Protein AF-A0A932U163-F1 (afdb_monomer_lite)

Foldseek 3Di:
DDDPPDQQQKDAQVVVCVPFNDQPVPDPPCVPDPGPGPVSVCVVVVQWDWDDDCVNVVDHIMIGGPPVCRCVVCVVVVHDD

Structure (mmCIF, N/CA/C/O backbone):
data_AF-A0A932U163-F1
#
_entry.id   AF-A0A932U163-F1
#
loop_
_atom_site.group_PDB
_atom_site.id
_atom_site.type_symbol
_atom_site.label_atom_id
_atom_site.label_alt_id
_atom_site.label_comp_id
_atom_site.label_asym_id
_atom_site.label_entity_id
_atom_site.label_seq_id
_atom_site.pdbx_PDB_ins_code
_atom_site.Cartn_x
_atom_site.Cartn_y
_atom_site.Cartn_z
_atom_site.occupancy
_atom_site.B_iso_or_equiv
_atom_site.auth_seq_id
_atom_site.auth_comp_id
_atom_site.auth_asym_id
_atom_site.auth_atom_id
_atom_site.pdbx_PDB_model_num
ATOM 1 N N . MET A 1 1 ? 23.460 0.688 -11.781 1.00 34.91 1 MET A N 1
ATOM 2 C CA . MET A 1 1 ? 22.148 0.077 -11.469 1.00 34.91 1 MET A CA 1
ATOM 3 C C . MET A 1 1 ? 21.148 1.203 -11.244 1.00 34.91 1 MET A C 1
ATOM 5 O O . MET A 1 1 ? 21.089 1.761 -10.157 1.00 34.91 1 MET A O 1
ATOM 9 N N . SER A 1 2 ? 20.467 1.626 -12.311 1.00 36.16 2 SER A N 1
ATOM 10 C CA . SER A 1 2 ? 19.492 2.721 -12.275 1.00 36.16 2 SER A CA 1
ATOM 11 C C . SER A 1 2 ? 18.180 2.189 -11.701 1.00 36.16 2 SER A C 1
ATOM 13 O O . SER A 1 2 ? 17.453 1.460 -12.371 1.00 36.16 2 SER A O 1
ATOM 15 N N . GLY A 1 3 ? 17.919 2.467 -10.424 1.00 35.78 3 GLY A N 1
ATOM 16 C CA . GLY A 1 3 ? 16.631 2.168 -9.809 1.00 35.78 3 GLY A CA 1
ATOM 17 C C . GLY A 1 3 ? 15.589 3.136 -10.353 1.00 35.78 3 GLY A C 1
ATOM 18 O O . GLY A 1 3 ? 15.609 4.309 -9.983 1.00 35.78 3 GLY A O 1
ATOM 19 N N . GLN A 1 4 ? 14.697 2.652 -11.221 1.00 39.25 4 GLN A N 1
ATOM 20 C CA . GLN A 1 4 ? 13.523 3.393 -11.680 1.00 39.25 4 GLN A CA 1
ATOM 21 C C . GLN A 1 4 ? 12.732 3.915 -10.472 1.00 39.25 4 GLN A C 1
ATOM 23 O O . GLN A 1 4 ? 11.995 3.189 -9.807 1.00 39.25 4 GLN A O 1
ATOM 28 N N . ARG A 1 5 ? 12.899 5.206 -10.183 1.00 45.72 5 ARG A N 1
ATOM 29 C CA . ARG A 1 5 ? 12.076 5.979 -9.254 1.00 45.72 5 ARG A CA 1
ATOM 30 C C . ARG A 1 5 ? 11.041 6.759 -10.057 1.00 45.72 5 ARG A C 1
ATOM 32 O O . ARG A 1 5 ? 11.198 7.961 -10.217 1.00 45.72 5 ARG A O 1
ATOM 39 N N . SER A 1 6 ? 10.040 6.077 -10.612 1.00 42.81 6 SER A N 1
ATOM 40 C CA . SER A 1 6 ? 8.763 6.637 -11.110 1.00 42.81 6 SER A CA 1
ATOM 41 C C . SER A 1 6 ? 8.004 5.548 -11.887 1.00 42.81 6 SER A C 1
ATOM 43 O O . SER A 1 6 ? 8.581 4.899 -12.746 1.00 42.81 6 SER A O 1
ATOM 45 N N . GLY A 1 7 ? 6.728 5.303 -11.572 1.00 44.44 7 GLY A N 1
ATOM 46 C CA . GLY A 1 7 ? 5.795 4.575 -12.457 1.00 44.44 7 GLY A CA 1
ATOM 47 C C . GLY A 1 7 ? 5.432 3.125 -12.100 1.00 44.44 7 GLY A C 1
ATOM 48 O O . GLY A 1 7 ? 4.337 2.680 -12.410 1.00 44.44 7 GLY A O 1
ATOM 49 N N . GLY A 1 8 ? 6.269 2.380 -11.375 1.00 61.09 8 GLY A N 1
ATOM 50 C CA . GLY A 1 8 ? 6.046 0.939 -11.151 1.00 61.09 8 GLY A CA 1
ATOM 51 C C . GLY A 1 8 ? 5.024 0.553 -10.072 1.00 61.09 8 GLY A C 1
ATOM 52 O O . GLY A 1 8 ? 5.022 -0.596 -9.651 1.00 61.09 8 GLY A O 1
ATOM 53 N N . GLY A 1 9 ? 4.220 1.480 -9.543 1.00 77.81 9 GLY A N 1
ATOM 54 C CA . GLY A 1 9 ? 3.236 1.186 -8.491 1.00 77.81 9 GLY A CA 1
ATOM 55 C C . GLY A 1 9 ? 3.813 0.794 -7.119 1.00 77.81 9 GLY A C 1
ATOM 56 O O . GLY A 1 9 ? 3.052 0.381 -6.254 1.00 77.81 9 GLY A O 1
ATOM 57 N N . ILE A 1 10 ? 5.126 0.905 -6.885 1.00 87.31 10 ILE A N 1
ATOM 58 C CA . ILE A 1 10 ? 5.768 0.504 -5.619 1.00 87.31 10 ILE A CA 1
ATOM 59 C C . ILE A 1 10 ? 6.283 1.728 -4.855 1.00 87.31 10 ILE A C 1
ATOM 61 O O . ILE A 1 10 ? 6.893 2.619 -5.443 1.00 87.31 10 ILE A O 1
ATOM 65 N N . ASN A 1 11 ? 6.066 1.775 -3.537 1.00 88.75 11 ASN A N 1
ATOM 66 C CA . ASN A 1 11 ? 6.487 2.887 -2.681 1.00 88.75 11 ASN A CA 1
ATOM 67 C C . ASN A 1 11 ? 6.916 2.405 -1.277 1.00 88.75 11 ASN A C 1
ATOM 69 O O . ASN A 1 11 ? 6.201 1.609 -0.669 1.00 88.75 11 ASN A O 1
ATOM 73 N N . PRO A 1 12 ? 8.044 2.866 -0.702 1.00 91.69 12 PRO A N 1
ATOM 74 C CA . PRO A 1 12 ? 8.377 2.573 0.693 1.00 91.69 12 PRO A CA 1
ATOM 75 C C . PRO A 1 12 ? 7.298 3.067 1.673 1.00 91.69 12 PRO A C 1
ATOM 77 O O . PRO A 1 12 ? 6.901 4.232 1.637 1.00 91.69 12 PRO A O 1
ATOM 80 N N . ARG A 1 13 ? 6.888 2.234 2.642 1.00 91.94 13 ARG A N 1
ATOM 81 C CA . ARG A 1 13 ? 5.848 2.596 3.632 1.00 91.94 13 ARG A CA 1
ATOM 82 C C . ARG A 1 13 ? 6.164 3.865 4.408 1.00 91.94 13 ARG A C 1
ATOM 84 O O . ARG A 1 13 ? 5.270 4.668 4.644 1.00 91.94 13 ARG A O 1
ATOM 91 N N . GLN A 1 14 ? 7.427 4.080 4.775 1.00 90.38 14 GLN A N 1
ATOM 92 C CA . GLN A 1 14 ? 7.819 5.314 5.459 1.00 90.38 14 GLN A CA 1
ATOM 93 C C . GLN A 1 14 ? 7.656 6.559 4.581 1.00 90.38 14 GLN A C 1
ATOM 95 O O . GLN A 1 14 ? 7.281 7.605 5.097 1.00 90.38 14 GLN A O 1
ATOM 100 N N . ALA A 1 15 ? 7.949 6.473 3.282 1.00 90.38 15 ALA A N 1
ATOM 101 C CA . ALA A 1 15 ? 7.794 7.610 2.379 1.00 90.38 15 ALA A CA 1
ATOM 102 C C . ALA A 1 15 ? 6.309 7.947 2.180 1.00 90.38 15 ALA A C 1
ATOM 104 O O . ALA A 1 15 ? 5.935 9.115 2.241 1.00 90.38 15 ALA A O 1
ATOM 105 N N . PHE A 1 16 ? 5.460 6.924 2.046 1.00 91.69 16 PHE A N 1
ATOM 106 C CA . PHE A 1 16 ? 4.008 7.095 2.030 1.00 91.69 16 PHE A CA 1
ATOM 107 C C . PHE A 1 16 ? 3.490 7.738 3.325 1.00 91.69 16 PHE A C 1
ATOM 109 O O . PHE A 1 16 ? 2.762 8.727 3.269 1.00 91.69 16 PHE A O 1
ATOM 116 N N . ALA A 1 17 ? 3.916 7.230 4.487 1.00 92.44 17 ALA A N 1
ATOM 117 C CA . ALA A 1 17 ? 3.442 7.710 5.782 1.00 92.44 17 ALA A CA 1
ATOM 118 C C . ALA A 1 17 ? 3.807 9.177 6.055 1.00 92.44 17 ALA A C 1
ATOM 120 O O . ALA A 1 17 ? 2.994 9.928 6.583 1.00 92.44 17 ALA A O 1
ATOM 121 N N . ARG A 1 18 ? 4.997 9.625 5.627 1.00 92.75 18 ARG A N 1
ATOM 122 C CA . ARG A 1 18 ? 5.395 11.043 5.729 1.00 92.75 18 ARG A CA 1
ATOM 123 C C . ARG A 1 18 ? 4.473 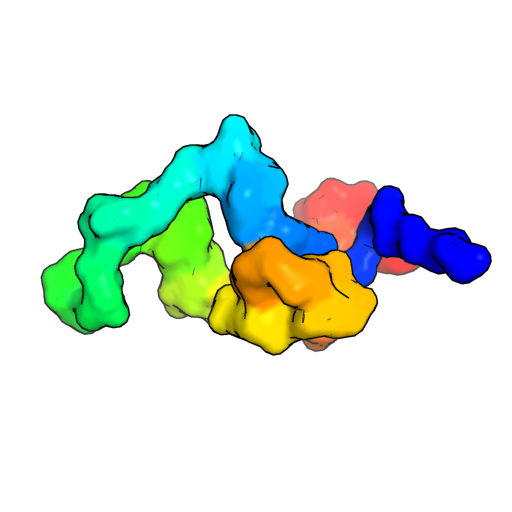11.980 4.948 1.00 92.75 18 ARG A C 1
ATOM 125 O O . ARG A 1 18 ? 4.375 13.146 5.308 1.00 92.75 18 ARG A O 1
ATOM 132 N N . LYS A 1 19 ? 3.838 11.494 3.877 1.00 92.31 19 LYS A N 1
ATOM 133 C CA . LYS A 1 19 ? 2.968 12.301 3.015 1.00 92.31 19 LYS A CA 1
ATOM 134 C C . LYS A 1 19 ? 1.488 12.204 3.395 1.00 92.31 19 LYS A C 1
ATOM 136 O O . LYS A 1 19 ? 0.779 13.194 3.274 1.00 92.31 19 LYS A O 1
ATOM 141 N N . TYR A 1 20 ? 1.024 11.029 3.820 1.00 91.81 20 TYR A N 1
ATOM 142 C CA . TYR A 1 20 ? -0.408 10.734 3.976 1.00 91.81 20 TYR A CA 1
ATOM 143 C C . TYR A 1 20 ? -0.817 10.281 5.388 1.00 91.81 20 TYR A C 1
ATOM 145 O O . TYR A 1 20 ? -1.977 9.924 5.591 1.00 91.81 20 TYR A O 1
ATOM 153 N N . GLY A 1 21 ? 0.109 10.294 6.351 1.00 91.69 21 GLY A N 1
ATOM 154 C CA . GLY A 1 21 ? -0.104 9.781 7.706 1.00 91.69 21 GLY A CA 1
ATOM 155 C C . GLY A 1 21 ? 0.171 8.279 7.834 1.00 91.69 21 GLY A C 1
ATOM 156 O O . GLY A 1 21 ? 0.310 7.565 6.837 1.00 91.69 21 GLY A O 1
ATOM 157 N N . ASP A 1 22 ? 0.293 7.802 9.074 1.00 89.50 22 ASP A N 1
ATOM 158 C CA . ASP A 1 22 ? 0.456 6.378 9.380 1.00 89.50 22 ASP A CA 1
ATOM 159 C C . ASP A 1 22 ? -0.897 5.671 9.621 1.00 89.50 22 ASP A C 1
ATOM 161 O O . ASP A 1 22 ? -1.955 6.297 9.605 1.00 89.50 22 ASP A O 1
ATOM 165 N N . ASP A 1 23 ? -0.867 4.345 9.754 1.00 88.25 23 ASP A N 1
ATOM 166 C CA . ASP A 1 23 ? -2.024 3.466 9.983 1.00 88.25 23 ASP A CA 1
ATOM 167 C C . ASP A 1 23 ? -2.042 2.894 11.411 1.00 88.25 23 ASP A C 1
ATOM 169 O O . ASP A 1 23 ? -2.615 1.833 11.640 1.00 88.25 23 ASP A O 1
ATOM 173 N N . ARG A 1 24 ? -1.395 3.553 12.386 1.00 85.75 24 ARG A N 1
ATOM 174 C CA . ARG A 1 24 ? -1.276 3.017 13.758 1.00 85.75 24 ARG A CA 1
ATOM 175 C C . ARG A 1 24 ? -2.607 2.916 14.497 1.00 85.75 24 ARG A C 1
ATOM 177 O O . ARG A 1 24 ? -2.741 2.065 15.369 1.00 85.75 24 ARG A O 1
ATOM 184 N N . GLU A 1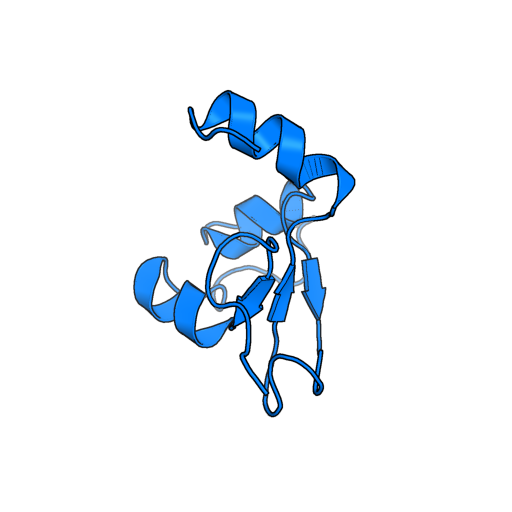 25 ? -3.551 3.792 14.171 1.00 81.50 25 GLU A N 1
ATOM 185 C CA . GLU A 1 25 ? -4.889 3.808 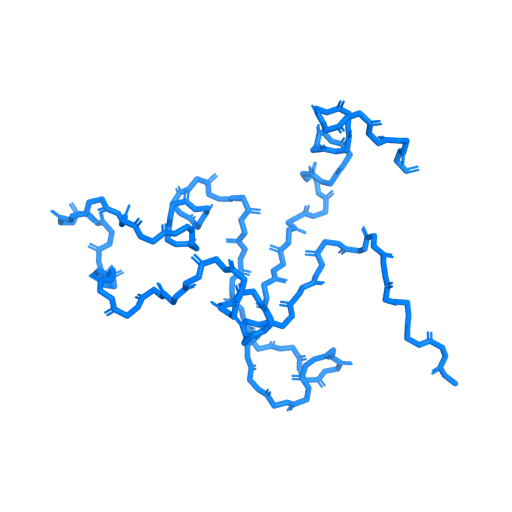14.769 1.00 81.50 25 GLU A CA 1
ATOM 186 C C . GLU A 1 25 ? -5.867 2.853 14.070 1.00 81.50 25 GLU A C 1
ATOM 188 O O . GLU A 1 25 ? -6.975 2.643 14.563 1.00 81.50 25 GLU A O 1
ATOM 193 N N . ASP A 1 26 ? -5.483 2.266 12.931 1.00 83.94 26 ASP A N 1
ATOM 194 C CA . ASP A 1 26 ? -6.331 1.299 12.246 1.00 83.94 26 ASP A CA 1
ATOM 195 C C . ASP A 1 26 ? -6.247 -0.057 12.957 1.00 83.94 26 ASP A C 1
ATOM 197 O O . ASP A 1 26 ? -5.170 -0.625 13.160 1.00 83.94 26 ASP A O 1
ATOM 201 N N . SER A 1 27 ? -7.406 -0.610 13.311 1.00 73.38 27 SER A N 1
ATOM 202 C CA . SER A 1 27 ? -7.485 -1.964 13.847 1.00 73.38 27 SER A CA 1
ATOM 203 C C . SER A 1 27 ? -6.961 -2.971 12.822 1.00 73.38 27 SER A C 1
ATOM 205 O O . SER A 1 27 ? -7.325 -2.940 11.647 1.00 73.38 27 SER A O 1
ATOM 207 N N . PHE A 1 28 ? -6.143 -3.920 13.283 1.00 65.25 28 PHE A N 1
ATOM 208 C CA . PHE A 1 28 ? -5.673 -5.031 12.449 1.00 65.25 28 PHE A CA 1
ATOM 209 C C . PHE A 1 28 ? -6.846 -5.848 11.873 1.00 65.25 28 PHE A C 1
ATOM 211 O O . PHE A 1 28 ? -6.797 -6.313 10.734 1.00 65.25 28 PHE A O 1
ATOM 218 N N . TRP A 1 29 ? -7.928 -5.975 12.646 1.00 63.88 29 TRP A N 1
ATOM 219 C CA . TRP A 1 29 ? -9.165 -6.643 12.256 1.00 63.88 29 TRP A CA 1
ATOM 220 C C . TRP A 1 29 ? -10.134 -5.650 11.608 1.00 63.88 29 TRP A C 1
ATOM 222 O O . TRP A 1 29 ? -11.003 -5.078 12.262 1.00 63.88 29 TRP A O 1
ATOM 232 N N . VAL A 1 30 ? -10.012 -5.483 10.290 1.00 60.09 30 VAL A N 1
ATOM 233 C CA . VAL A 1 30 ? -10.844 -4.578 9.464 1.00 60.09 30 VAL A CA 1
ATOM 234 C C . VAL A 1 30 ? -12.359 -4.807 9.643 1.00 60.09 30 VAL A C 1
ATOM 236 O O . VAL A 1 30 ? -13.162 -3.910 9.404 1.00 60.09 30 VAL A O 1
ATOM 239 N N . ARG A 1 31 ? -12.770 -5.999 10.099 1.00 62.94 31 ARG A N 1
ATOM 240 C CA . ARG A 1 31 ? -14.181 -6.360 10.312 1.00 62.94 31 ARG A CA 1
ATOM 241 C C . ARG A 1 31 ? -14.866 -5.598 11.450 1.00 62.94 31 ARG A C 1
ATOM 243 O O . ARG A 1 31 ? -16.086 -5.494 11.419 1.00 62.94 31 ARG A O 1
ATOM 250 N N . GLU A 1 32 ? -14.122 -5.088 12.428 1.00 69.00 32 GLU A N 1
ATOM 251 C CA . GLU A 1 32 ? -14.714 -4.447 13.612 1.00 69.00 32 GLU A CA 1
ATOM 252 C C . GLU A 1 32 ? -14.879 -2.936 13.434 1.00 69.00 32 GLU A C 1
ATOM 254 O O . GLU A 1 32 ? -15.867 -2.359 13.884 1.00 69.00 32 GLU A O 1
ATOM 259 N N . GLN A 1 33 ? -13.938 -2.287 12.741 1.00 76.25 33 GLN A N 1
ATOM 260 C CA . GLN A 1 33 ? -13.969 -0.853 12.466 1.00 76.25 33 GLN A CA 1
ATOM 261 C C . GLN A 1 33 ? -13.368 -0.561 11.092 1.00 76.25 33 GLN A C 1
ATOM 263 O O . GLN A 1 33 ? -12.279 -1.032 10.760 1.00 76.25 33 GLN A O 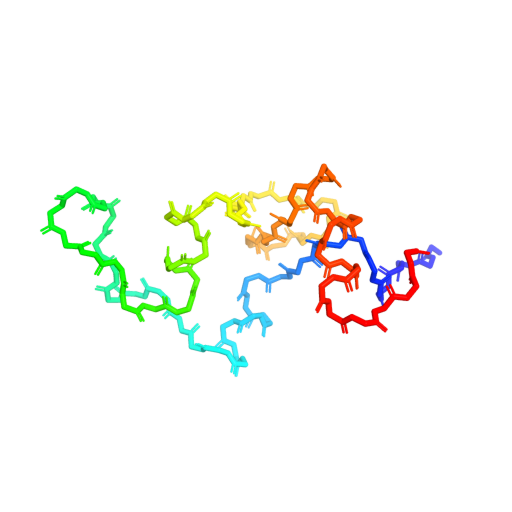1
ATOM 268 N N . LYS A 1 34 ? -14.065 0.266 10.300 1.00 83.50 34 LYS A N 1
ATOM 269 C CA . LYS A 1 34 ? -13.527 0.730 9.018 1.00 83.50 34 LYS A CA 1
ATOM 270 C C . LYS A 1 34 ? -12.252 1.549 9.256 1.00 83.50 34 LYS A C 1
ATOM 272 O O . LYS A 1 34 ? -12.271 2.440 10.110 1.00 83.50 34 LYS A O 1
ATOM 277 N N . PRO A 1 35 ? -11.184 1.315 8.477 1.00 90.12 35 PRO A N 1
ATOM 278 C CA . PRO A 1 35 ? -9.941 2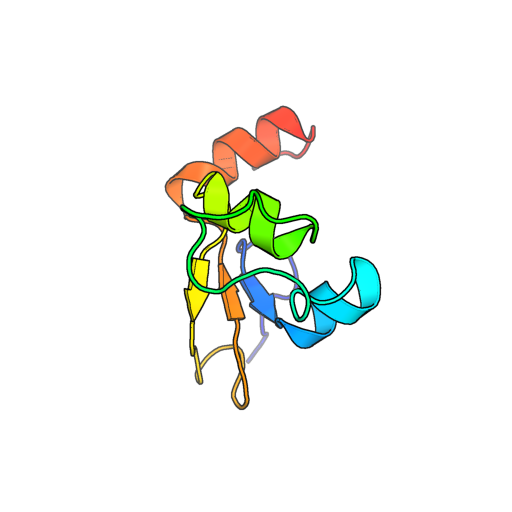.049 8.638 1.00 90.12 35 PRO A CA 1
ATOM 279 C C . PRO A 1 35 ? -10.132 3.539 8.350 1.00 90.12 35 PRO A C 1
ATOM 281 O O . PRO A 1 35 ? -10.823 3.938 7.402 1.00 90.12 35 PRO A O 1
ATOM 284 N N . LYS A 1 36 ? -9.483 4.369 9.164 1.00 89.69 36 LYS A N 1
ATOM 285 C CA . LYS A 1 36 ? -9.512 5.831 9.058 1.00 89.69 36 LYS A CA 1
ATOM 286 C C . LYS A 1 36 ? -8.271 6.371 8.363 1.00 89.69 36 LYS A C 1
ATOM 288 O O . LYS A 1 36 ? -8.350 7.448 7.767 1.00 89.69 36 LYS A O 1
ATOM 293 N N . SER A 1 37 ? -7.152 5.649 8.386 1.00 91.69 37 SER A N 1
ATOM 294 C CA . SER A 1 37 ? -5.958 6.094 7.670 1.00 91.69 37 SER A CA 1
ATOM 295 C C . SER A 1 37 ? -6.135 5.986 6.153 1.00 91.69 37 SER A C 1
ATOM 297 O O . SER A 1 37 ? -6.955 5.218 5.633 1.00 91.69 37 SER A O 1
ATOM 299 N N . VAL A 1 38 ? -5.340 6.755 5.405 1.00 93.50 38 VAL A N 1
ATOM 300 C CA . VAL A 1 38 ? -5.304 6.637 3.940 1.00 93.50 38 VAL A CA 1
ATOM 301 C C . VAL A 1 38 ? -4.860 5.228 3.537 1.00 93.50 38 VAL A C 1
ATOM 303 O O . VAL A 1 38 ? -5.483 4.622 2.669 1.00 93.50 38 VAL A O 1
ATOM 306 N N . LEU A 1 39 ? -3.829 4.679 4.187 1.00 92.31 39 LEU A N 1
ATOM 307 C CA . LEU A 1 39 ? -3.302 3.352 3.869 1.00 92.31 39 LEU A CA 1
ATOM 308 C C . LEU A 1 39 ? -4.330 2.250 4.142 1.00 92.31 39 LEU A C 1
ATOM 310 O O . LEU A 1 39 ? -4.552 1.401 3.280 1.00 92.31 39 LEU A O 1
ATOM 314 N N . GLY A 1 40 ? -4.993 2.278 5.295 1.00 91.69 40 GLY A N 1
ATOM 315 C CA . GLY A 1 40 ? -6.016 1.297 5.635 1.00 91.69 40 GLY A CA 1
ATOM 316 C C . GLY A 1 40 ? -7.187 1.334 4.656 1.00 91.69 40 GLY A C 1
ATOM 317 O O . GLY A 1 40 ? -7.583 0.290 4.146 1.00 91.69 40 GLY A O 1
ATOM 318 N N . ARG A 1 41 ? -7.668 2.528 4.274 1.00 91.19 41 ARG A N 1
ATOM 319 C CA . ARG A 1 41 ? -8.720 2.684 3.250 1.00 91.19 41 ARG A CA 1
ATOM 320 C C . ARG A 1 41 ? -8.331 2.165 1.864 1.00 91.19 41 ARG A C 1
ATOM 322 O O . ARG A 1 41 ? -9.217 1.771 1.105 1.00 91.19 41 ARG A O 1
ATOM 329 N N . LEU A 1 42 ? -7.051 2.231 1.500 1.00 90.94 42 LEU A N 1
ATOM 330 C CA . LEU A 1 42 ? -6.546 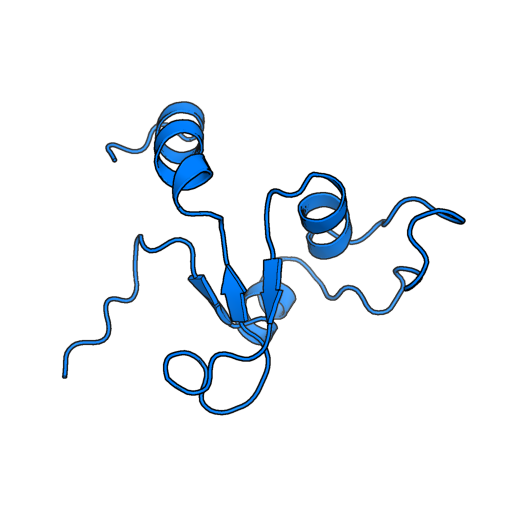1.685 0.236 1.00 90.94 42 LEU A CA 1
ATOM 331 C C . LEU A 1 42 ? -6.439 0.158 0.297 1.00 90.94 42 LEU A C 1
ATOM 333 O O . LEU A 1 42 ? -6.819 -0.515 -0.657 1.00 90.94 42 LEU A O 1
ATOM 337 N N . ARG A 1 43 ? -5.964 -0.385 1.424 1.00 90.06 43 ARG A N 1
ATOM 338 C CA . ARG A 1 43 ? -5.860 -1.833 1.656 1.00 90.06 43 ARG A CA 1
ATOM 339 C C . ARG A 1 43 ? -7.225 -2.510 1.712 1.00 90.06 43 ARG A C 1
ATOM 341 O O . ARG A 1 43 ? -7.397 -3.549 1.092 1.00 90.06 43 ARG A O 1
ATOM 348 N N . ASP A 1 44 ? -8.186 -1.900 2.402 1.00 88.81 44 ASP A N 1
ATOM 349 C CA . ASP A 1 44 ? -9.573 -2.380 2.501 1.00 88.81 44 ASP A CA 1
ATOM 350 C C . ASP A 1 44 ? -10.238 -2.510 1.122 1.00 88.81 44 ASP A C 1
ATOM 352 O O . ASP A 1 44 ? -10.968 -3.455 0.852 1.00 88.81 44 ASP A O 1
ATOM 356 N N . ARG A 1 45 ? -9.900 -1.604 0.197 1.00 88.56 45 ARG A N 1
ATOM 357 C CA . ARG A 1 45 ? -10.367 -1.642 -1.197 1.00 88.56 45 ARG A CA 1
ATOM 358 C C . ARG A 1 45 ? -9.521 -2.522 -2.124 1.00 88.56 45 ARG A C 1
ATOM 360 O O . ARG A 1 45 ? -9.776 -2.537 -3.322 1.00 88.56 45 ARG A O 1
ATOM 367 N N . GLY A 1 46 ? -8.486 -3.191 -1.615 1.00 89.12 46 GLY A N 1
ATOM 368 C CA . GLY A 1 46 ? -7.572 -3.997 -2.432 1.00 89.12 46 GLY A CA 1
ATOM 369 C C . GLY A 1 46 ? -6.710 -3.191 -3.413 1.00 89.12 46 GLY A C 1
ATOM 370 O O . GLY A 1 46 ? -6.119 -3.762 -4.322 1.00 89.12 46 GLY A O 1
ATOM 371 N N . LEU A 1 47 ? -6.609 -1.868 -3.241 1.00 90.12 47 LEU A N 1
ATOM 372 C CA . LEU A 1 47 ? -5.859 -0.991 -4.150 1.00 90.12 47 LEU A CA 1
ATOM 373 C C . LEU A 1 47 ? -4.348 -1.037 -3.897 1.00 90.12 47 LEU A C 1
ATOM 375 O O . LEU A 1 47 ? -3.555 -0.689 -4.771 1.00 90.12 47 LEU A O 1
ATOM 379 N N . VAL A 1 48 ? -3.944 -1.425 -2.685 1.00 91.69 48 VAL A N 1
ATOM 380 C CA . VAL A 1 48 ? -2.543 -1.500 -2.266 1.00 91.69 48 VAL A CA 1
ATOM 381 C C . VAL A 1 48 ? -2.319 -2.717 -1.376 1.00 91.69 48 VAL A C 1
ATOM 383 O O . VAL A 1 48 ? -3.048 -2.936 -0.410 1.00 91.69 48 VAL A O 1
ATOM 386 N N . PHE A 1 49 ? -1.233 -3.439 -1.639 1.00 90.81 49 PHE A N 1
ATOM 387 C CA . PHE A 1 49 ? -0.689 -4.473 -0.763 1.00 90.81 49 PHE A CA 1
ATOM 388 C C . PHE A 1 49 ? 0.526 -3.955 0.000 1.00 90.81 49 PHE A C 1
ATOM 390 O O . PHE A 1 49 ? 1.296 -3.145 -0.512 1.00 90.81 49 PHE A O 1
ATOM 397 N N . VAL A 1 50 ? 0.713 -4.438 1.230 1.00 91.38 50 VAL A N 1
ATOM 398 C CA . VAL A 1 50 ? 1.866 -4.094 2.071 1.00 91.38 50 VAL A CA 1
ATOM 399 C C . VAL A 1 50 ? 2.648 -5.361 2.377 1.00 91.38 50 VAL A C 1
ATOM 401 O O . VAL A 1 50 ? 2.094 -6.309 2.926 1.00 91.38 50 VAL A O 1
ATOM 404 N N . GLY A 1 51 ? 3.940 -5.372 2.058 1.00 89.88 51 GLY A N 1
ATOM 405 C CA . GLY A 1 51 ? 4.788 -6.546 2.256 1.00 89.88 51 GLY A CA 1
ATOM 406 C C . GLY A 1 51 ? 6.269 -6.207 2.360 1.00 89.88 51 GLY A C 1
ATOM 407 O O . GLY A 1 51 ? 6.684 -5.070 2.137 1.00 89.88 51 GLY A O 1
ATOM 408 N N . ARG A 1 52 ? 7.089 -7.198 2.725 1.00 90.94 52 ARG A N 1
ATOM 409 C CA . ARG A 1 52 ? 8.552 -7.065 2.688 1.00 90.94 52 ARG A CA 1
ATOM 410 C C . ARG A 1 52 ? 9.044 -7.325 1.269 1.00 90.94 52 ARG A C 1
ATOM 412 O O . ARG A 1 52 ? 8.713 -8.348 0.685 1.00 90.94 52 ARG A O 1
ATOM 419 N N . ALA A 1 53 ? 9.872 -6.425 0.752 1.00 86.38 53 ALA A N 1
ATOM 420 C CA . ALA A 1 53 ? 10.517 -6.577 -0.548 1.00 86.38 53 ALA A CA 1
ATOM 421 C C . ALA A 1 53 ? 11.977 -6.109 -0.449 1.00 86.38 53 ALA A C 1
ATOM 423 O O . ALA A 1 53 ? 12.268 -4.978 -0.836 1.00 86.38 53 ALA A O 1
ATOM 424 N N . PRO A 1 54 ? 12.899 -6.930 0.092 1.00 86.12 54 PRO A N 1
ATOM 425 C CA . PRO A 1 54 ? 14.282 -6.515 0.360 1.00 86.12 54 PRO A CA 1
ATOM 426 C C . PRO A 1 54 ? 15.049 -6.037 -0.881 1.00 86.12 54 PRO A C 1
ATOM 428 O O . PRO A 1 54 ? 15.943 -5.204 -0.772 1.00 86.12 54 PRO A O 1
ATOM 431 N N . SER A 1 55 ? 14.674 -6.515 -2.068 1.00 83.31 55 SER A N 1
ATOM 432 C CA . SER A 1 55 ? 15.240 -6.075 -3.348 1.00 83.31 55 SER A CA 1
ATOM 433 C C . SER A 1 55 ? 14.875 -4.633 -3.729 1.00 83.31 55 SER A C 1
ATOM 435 O O . SER A 1 55 ? 15.558 -4.038 -4.556 1.00 83.31 55 SER A O 1
ATOM 437 N N . ILE A 1 56 ? 13.823 -4.058 -3.132 1.00 80.25 56 ILE A N 1
ATOM 438 C CA . ILE A 1 56 ? 13.308 -2.711 -3.444 1.00 80.25 56 ILE A CA 1
ATOM 439 C C . ILE A 1 56 ? 13.416 -1.792 -2.226 1.00 80.25 56 ILE A C 1
ATOM 441 O O . ILE A 1 56 ? 13.864 -0.650 -2.315 1.00 80.25 56 ILE A O 1
ATOM 445 N N . VAL A 1 57 ? 13.005 -2.307 -1.070 1.00 85.25 57 VAL A N 1
ATOM 446 C CA . VAL A 1 57 ? 13.071 -1.660 0.237 1.00 85.25 57 VAL A CA 1
ATOM 447 C C . VAL A 1 57 ? 13.898 -2.579 1.142 1.00 85.25 57 VAL A C 1
ATOM 449 O O . VAL A 1 57 ? 13.327 -3.434 1.822 1.00 85.25 57 VAL A O 1
ATOM 452 N N . PRO A 1 58 ? 15.240 -2.424 1.163 1.00 84.94 58 PRO A N 1
ATOM 453 C CA . PRO A 1 58 ? 16.146 -3.329 1.880 1.00 84.94 58 PRO A CA 1
ATOM 454 C C . PRO A 1 58 ? 15.805 -3.502 3.357 1.00 84.94 58 PRO A C 1
ATOM 456 O O . PRO A 1 58 ? 16.030 -4.559 3.942 1.00 84.94 58 PRO A O 1
ATOM 459 N N . ARG A 1 59 ? 15.245 -2.454 3.969 1.00 87.06 59 ARG A N 1
ATOM 460 C CA . ARG A 1 59 ? 14.780 -2.457 5.354 1.00 87.06 59 ARG A CA 1
ATOM 461 C C . ARG A 1 59 ? 13.378 -1.867 5.419 1.00 87.06 59 ARG A C 1
ATOM 463 O O . ARG A 1 59 ? 13.196 -0.675 5.188 1.00 87.06 59 ARG A O 1
ATOM 470 N N . GLY A 1 60 ? 12.399 -2.699 5.764 1.00 89.31 60 GLY A N 1
ATOM 471 C CA . GLY A 1 60 ? 11.027 -2.274 6.027 1.00 89.31 60 GLY A CA 1
ATOM 472 C C . GLY A 1 60 ? 9.998 -2.874 5.075 1.00 89.31 60 GLY A C 1
ATOM 473 O O . GLY A 1 60 ? 10.170 -3.973 4.550 1.00 89.31 60 GLY A O 1
ATOM 474 N N . LEU A 1 61 ? 8.889 -2.152 4.921 1.00 92.69 61 LEU A N 1
ATOM 475 C CA . LEU A 1 61 ? 7.738 -2.570 4.129 1.00 92.69 61 LEU A CA 1
ATOM 476 C C . LEU A 1 61 ? 7.610 -1.703 2.877 1.00 92.69 61 LEU A C 1
ATOM 478 O O . LEU A 1 61 ? 7.798 -0.483 2.928 1.00 92.69 61 LEU A O 1
ATOM 482 N N . ALA A 1 62 ? 7.251 -2.348 1.777 1.00 91.94 62 ALA A N 1
ATOM 483 C CA . ALA A 1 62 ? 6.850 -1.731 0.529 1.00 91.94 62 ALA A CA 1
ATOM 484 C C . ALA A 1 62 ? 5.322 -1.760 0.410 1.00 91.94 62 ALA A C 1
ATOM 486 O O . ALA A 1 62 ? 4.678 -2.733 0.805 1.00 91.94 62 ALA A O 1
ATOM 487 N N . LEU A 1 63 ? 4.765 -0.686 -0.137 1.00 92.50 63 LEU A N 1
ATOM 488 C CA . LEU A 1 63 ? 3.411 -0.611 -0.665 1.00 92.50 63 LEU A CA 1
ATOM 489 C C . LEU A 1 63 ? 3.490 -0.941 -2.146 1.00 92.50 63 LEU A C 1
ATOM 491 O O . LEU A 1 63 ? 4.364 -0.414 -2.834 1.00 92.50 63 LEU A O 1
ATOM 495 N N . VAL A 1 64 ? 2.584 -1.780 -2.626 1.00 92.00 64 VAL A N 1
ATOM 496 C CA . VAL A 1 64 ? 2.526 -2.212 -4.019 1.00 92.00 64 VAL A CA 1
ATOM 497 C C . VAL A 1 64 ? 1.107 -2.039 -4.534 1.00 92.00 64 VAL A C 1
ATOM 499 O O . VAL A 1 64 ? 0.170 -2.599 -3.973 1.00 92.00 64 VAL A O 1
ATOM 502 N N . VAL A 1 65 ? 0.968 -1.284 -5.616 1.00 90.88 65 VAL A N 1
ATOM 503 C CA . VAL A 1 65 ? -0.214 -1.271 -6.471 1.00 90.88 65 VAL A CA 1
ATOM 504 C C . VAL A 1 65 ? -0.136 -2.508 -7.375 1.00 90.88 65 VAL A C 1
ATOM 506 O O . VAL A 1 65 ? 0.863 -2.651 -8.106 1.00 90.88 65 VAL A O 1
ATOM 509 N N . PRO A 1 66 ? -1.143 -3.399 -7.321 1.00 89.31 66 PRO A N 1
ATOM 510 C CA . PRO A 1 66 ? -1.256 -4.551 -8.212 1.00 89.31 66 PRO A CA 1
ATOM 511 C C . PRO A 1 66 ? -1.085 -4.150 -9.673 1.00 89.31 66 PRO A C 1
ATOM 513 O O . PRO A 1 66 ? -1.535 -3.078 -10.078 1.00 89.31 66 PRO A O 1
ATOM 516 N N . ALA A 1 67 ? -0.395 -4.978 -10.454 1.00 88.44 67 ALA A N 1
ATOM 517 C CA . ALA A 1 67 ? -0.036 -4.639 -11.828 1.00 88.44 67 ALA A CA 1
ATOM 518 C C . ALA A 1 67 ? -1.281 -4.399 -12.694 1.00 88.44 67 ALA A C 1
ATOM 520 O O . ALA A 1 67 ? -1.329 -3.430 -13.447 1.00 88.44 67 ALA A O 1
ATOM 521 N N . GLU A 1 68 ? -2.307 -5.221 -12.493 1.00 88.38 68 GLU A N 1
ATOM 522 C CA . GLU A 1 68 ? -3.619 -5.155 -13.127 1.00 88.38 68 GLU A CA 1
ATOM 523 C C . GLU A 1 68 ? -4.369 -3.842 -12.856 1.00 88.38 68 GLU A C 1
ATOM 525 O O . GLU A 1 68 ? -5.185 -3.426 -13.672 1.00 88.38 68 GLU A O 1
ATOM 530 N N . LEU A 1 69 ? -4.069 -3.151 -11.749 1.00 88.00 69 LEU A N 1
ATOM 531 C CA . LEU A 1 69 ? -4.698 -1.872 -11.411 1.00 88.00 69 LEU A CA 1
ATOM 532 C C . LEU A 1 69 ? -3.937 -0.666 -11.965 1.00 88.00 69 LEU A C 1
ATOM 534 O O . LEU A 1 69 ? -4.487 0.430 -11.986 1.00 88.00 69 LEU A O 1
ATOM 538 N N . ARG A 1 70 ? -2.686 -0.822 -12.415 1.00 86.94 70 ARG A N 1
ATOM 539 C CA . ARG A 1 70 ? -1.845 0.326 -12.800 1.00 86.94 70 ARG A CA 1
ATOM 540 C C . ARG A 1 70 ? -2.381 1.063 -14.019 1.00 86.94 70 ARG A C 1
ATOM 542 O O . ARG A 1 70 ? -2.468 2.283 -13.963 1.00 86.94 70 ARG A O 1
ATOM 549 N N . ALA A 1 71 ? -2.755 0.340 -15.075 1.00 84.69 71 ALA A N 1
ATOM 550 C CA . ALA A 1 71 ? -3.302 0.950 -16.287 1.00 84.69 71 ALA A CA 1
ATOM 551 C C . ALA A 1 71 ? -4.666 1.627 -16.030 1.00 84.69 71 ALA A C 1
ATOM 553 O O . ALA A 1 71 ? -4.763 2.826 -16.285 1.00 84.69 71 ALA A O 1
ATOM 554 N N . PRO A 1 72 ? -5.661 0.963 -15.398 1.00 86.88 72 PRO A N 1
ATOM 555 C CA . PRO A 1 72 ? -6.912 1.629 -15.025 1.00 86.88 72 PRO A CA 1
ATOM 556 C C . PRO A 1 72 ? -6.713 2.861 -14.129 1.00 86.88 72 PRO A C 1
ATOM 558 O O . PRO A 1 72 ? -7.393 3.872 -14.287 1.00 86.88 72 PRO A O 1
ATOM 561 N N . LEU A 1 73 ? -5.768 2.810 -13.182 1.00 81.94 73 LEU A N 1
ATOM 562 C CA . LEU A 1 73 ? -5.458 3.960 -12.329 1.00 81.94 73 LEU A CA 1
ATOM 563 C C . LEU A 1 73 ? -4.789 5.099 -13.104 1.00 81.94 73 LEU A C 1
ATOM 565 O O . LEU A 1 73 ? -5.058 6.257 -12.799 1.00 81.94 73 LEU A O 1
ATOM 569 N N . ALA A 1 74 ? -3.930 4.799 -14.080 1.00 82.31 74 ALA A N 1
ATOM 570 C CA . ALA A 1 74 ? -3.301 5.812 -14.922 1.00 82.31 74 ALA A CA 1
ATOM 571 C C . ALA A 1 74 ? -4.354 6.567 -15.749 1.00 82.31 74 ALA A C 1
ATOM 573 O O . ALA A 1 74 ? -4.381 7.797 -15.710 1.00 82.31 74 ALA A O 1
ATOM 574 N N . GLU A 1 75 ? -5.282 5.839 -16.377 1.00 84.56 75 GLU A N 1
ATOM 575 C CA . GLU A 1 75 ? -6.400 6.414 -17.136 1.00 84.56 75 GLU A CA 1
ATOM 576 C C . GLU A 1 75 ? -7.267 7.336 -16.268 1.00 84.56 75 GLU A C 1
ATOM 578 O O . GLU A 1 75 ? -7.531 8.480 -16.641 1.00 84.56 75 GLU A O 1
ATOM 583 N N . LEU A 1 76 ? -7.649 6.882 -15.069 1.00 84.94 76 LEU A N 1
ATOM 584 C CA . LEU A 1 76 ? -8.462 7.671 -14.136 1.00 84.94 76 LEU A CA 1
ATOM 585 C C . LEU A 1 76 ? -7.753 8.930 -13.622 1.00 84.94 76 LEU A C 1
ATOM 587 O O . LEU A 1 76 ? -8.410 9.918 -13.295 1.00 84.94 76 LEU A O 1
ATOM 591 N N . LEU A 1 77 ? -6.425 8.895 -13.512 1.00 79.31 77 LEU A N 1
ATOM 592 C CA . LEU A 1 77 ? -5.615 10.005 -13.009 1.00 79.31 77 LEU A CA 1
ATOM 593 C C . LEU A 1 77 ? -5.105 10.931 -14.126 1.00 79.31 77 LEU A C 1
ATOM 595 O O . LEU A 1 77 ? -4.376 11.879 -13.832 1.00 79.31 77 LEU A O 1
ATOM 599 N N . GLY A 1 78 ? -5.484 10.684 -15.385 1.00 73.44 78 GLY A N 1
ATOM 600 C CA . GLY A 1 78 ? -5.069 11.488 -16.538 1.00 73.44 78 GLY A CA 1
ATOM 601 C C . GLY A 1 78 ? -3.602 11.299 -16.942 1.00 73.44 78 GLY A C 1
ATOM 602 O O . GLY A 1 78 ? -3.026 12.183 -17.575 1.00 73.44 78 GLY A O 1
ATOM 603 N N . GLY A 1 79 ? -2.980 10.180 -16.558 1.00 59.25 79 GLY A N 1
ATOM 604 C CA . GLY A 1 79 ? -1.619 9.816 -16.949 1.00 59.25 79 GLY A CA 1
ATOM 605 C C . GLY A 1 79 ? -1.613 8.833 -18.121 1.00 59.25 79 GLY A C 1
ATOM 606 O O . GLY A 1 79 ? -2.324 7.834 -18.088 1.00 59.25 79 GLY A O 1
ATOM 607 N N . ALA A 1 80 ? -0.789 9.089 -19.141 1.00 44.22 80 ALA A N 1
ATOM 608 C CA . ALA A 1 80 ? -0.470 8.079 -20.149 1.00 44.22 80 ALA A CA 1
ATOM 609 C C . ALA A 1 80 ? 0.285 6.915 -19.477 1.00 44.22 80 ALA A C 1
ATOM 611 O O . ALA A 1 80 ? 1.219 7.163 -18.708 1.00 44.22 80 ALA A O 1
ATOM 612 N N . ALA A 1 81 ? -0.186 5.689 -19.720 1.00 48.59 81 ALA A N 1
ATOM 613 C CA . ALA A 1 81 ? 0.341 4.441 -19.163 1.00 48.59 81 ALA A CA 1
ATOM 614 C C . ALA A 1 81 ? 1.826 4.204 -19.483 1.00 48.59 81 ALA A C 1
ATOM 616 O O . ALA A 1 81 ? 2.265 4.582 -20.593 1.00 48.59 81 ALA A O 1
#

pLDDT: mean 80.5, std 16.14, range [34.91, 93.5]

Radius of gyration: 13.63 Å; chains: 1; bounding box: 37×19×35 Å

Secondary structure (DSSP, 8-state):
-----SSSSEEEHHHHHHHH---TTS-S-TTTS---SHHHHHHHTTS-EEE--TTTSSSS-EEE--HHHHHHHHHHTT---

Sequence (81 aa):
MSGQRSGGGINPRQAFARKYGDDREDSFWVREQKPKSVLGRLRDRGLVFVGRAPSIVPRGLALVVPAELRAPLAELLGGAA